Protein AF-A0A368VWM3-F1 (afdb_monomer)

Mean predicted aligned error: 5.72 Å

Structure (mmCIF, N/CA/C/O backbone):
data_AF-A0A368VWM3-F1
#
_entry.id   AF-A0A368VWM3-F1
#
loop_
_atom_site.group_PDB
_atom_site.id
_atom_site.type_symbol
_atom_site.label_atom_id
_atom_site.label_alt_id
_atom_site.label_comp_id
_atom_site.label_asym_id
_atom_site.label_entity_id
_atom_site.label_seq_id
_atom_site.pdbx_PDB_ins_code
_atom_site.Cartn_x
_atom_site.Cartn_y
_atom_site.Cartn_z
_atom_site.occupancy
_atom_site.B_iso_or_equiv
_atom_site.auth_seq_id
_atom_site.auth_comp_id
_atom_site.auth_asym_id
_atom_site.auth_atom_id
_atom_site.pdbx_PDB_model_num
ATOM 1 N N . MET A 1 1 ? 3.364 11.013 8.608 1.00 69.44 1 MET A N 1
ATOM 2 C CA . MET A 1 1 ? 2.633 11.206 7.329 1.00 69.44 1 MET A CA 1
ATOM 3 C C . MET A 1 1 ? 2.176 9.894 6.671 1.00 69.44 1 MET A C 1
ATOM 5 O O . MET A 1 1 ? 0.974 9.680 6.634 1.00 69.44 1 MET A O 1
ATOM 9 N N . PHE A 1 2 ? 3.049 8.996 6.172 1.00 81.00 2 PHE A N 1
ATOM 10 C CA . PHE A 1 2 ? 2.590 7.746 5.512 1.00 81.00 2 PHE A CA 1
ATOM 11 C C . PHE A 1 2 ? 1.996 6.714 6.492 1.00 81.00 2 PHE A C 1
ATOM 13 O O . PHE A 1 2 ? 0.833 6.351 6.344 1.00 81.00 2 PHE A O 1
ATOM 20 N N . CYS A 1 3 ? 2.748 6.321 7.529 1.00 81.50 3 CYS A N 1
ATOM 21 C CA . CYS A 1 3 ? 2.282 5.403 8.585 1.00 81.50 3 CYS A CA 1
ATOM 22 C C . CYS A 1 3 ? 0.964 5.877 9.225 1.00 81.50 3 CYS A C 1
ATOM 24 O O . CYS A 1 3 ? -0.022 5.151 9.287 1.00 81.50 3 CYS A O 1
ATOM 26 N N . GLU A 1 4 ? 0.920 7.153 9.604 1.00 84.25 4 GLU A N 1
ATOM 27 C CA . GLU A 1 4 ? -0.262 7.809 10.170 1.00 84.25 4 GLU A CA 1
ATOM 28 C C . GLU A 1 4 ? -1.488 7.750 9.243 1.00 84.25 4 GLU A C 1
ATOM 30 O O . GLU A 1 4 ? -2.603 7.520 9.707 1.00 84.25 4 GLU A O 1
ATOM 35 N N . THR A 1 5 ? -1.304 7.914 7.927 1.00 88.56 5 THR A N 1
ATOM 36 C CA . THR A 1 5 ? -2.409 7.806 6.958 1.00 88.56 5 THR A CA 1
ATOM 37 C C . THR A 1 5 ? -2.961 6.385 6.922 1.00 88.56 5 THR A C 1
ATOM 39 O O . THR A 1 5 ? -4.177 6.201 6.918 1.00 88.56 5 THR A O 1
ATOM 42 N N . ILE A 1 6 ? -2.094 5.370 6.940 1.00 87.62 6 ILE A N 1
ATOM 43 C CA . ILE A 1 6 ? -2.530 3.971 6.985 1.00 87.62 6 ILE A CA 1
ATOM 44 C C . ILE A 1 6 ? -3.352 3.720 8.252 1.00 87.62 6 ILE A C 1
ATOM 46 O O . ILE A 1 6 ? -4.493 3.274 8.149 1.00 87.62 6 ILE A O 1
ATOM 50 N N . GLN A 1 7 ? -2.823 4.076 9.422 1.00 83.62 7 GLN A N 1
ATOM 51 C CA . GLN A 1 7 ? -3.473 3.796 10.705 1.00 83.62 7 GLN A CA 1
ATOM 52 C C . GLN A 1 7 ? -4.787 4.568 10.894 1.00 83.62 7 GLN A C 1
ATOM 54 O O . GL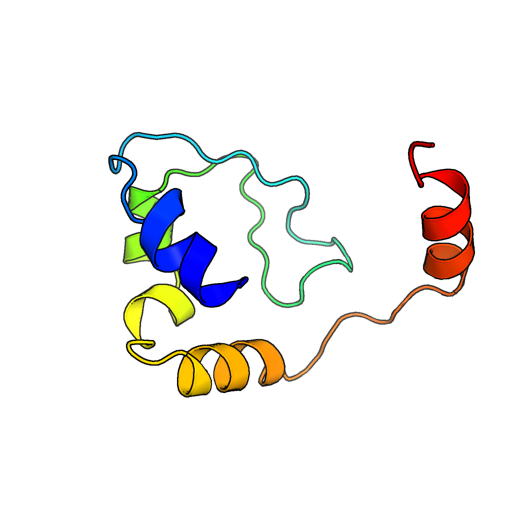N A 1 7 ? -5.793 3.995 11.302 1.00 83.62 7 GLN A O 1
ATOM 59 N N . THR A 1 8 ? -4.811 5.862 10.567 1.00 85.94 8 THR A N 1
ATOM 60 C CA . THR A 1 8 ? -5.961 6.728 10.887 1.00 85.94 8 THR A CA 1
ATOM 61 C C . THR A 1 8 ? -6.988 6.836 9.764 1.00 85.94 8 THR A C 1
ATOM 63 O O . THR A 1 8 ? -8.164 7.083 10.039 1.00 85.94 8 THR A O 1
ATOM 66 N N . LYS A 1 9 ? -6.583 6.676 8.496 1.00 89.75 9 LYS A N 1
ATOM 67 C CA . LYS A 1 9 ? -7.470 6.860 7.333 1.00 89.75 9 LYS A CA 1
ATOM 68 C C . LYS A 1 9 ? -7.862 5.553 6.665 1.00 89.75 9 LYS A C 1
ATOM 70 O O . LYS A 1 9 ? -9.014 5.430 6.273 1.00 89.75 9 LYS A O 1
ATOM 75 N N . LEU A 1 10 ? -6.931 4.612 6.492 1.00 88.88 10 LEU A N 1
ATOM 76 C CA . LEU A 1 10 ? -7.219 3.360 5.780 1.00 88.88 10 LEU A CA 1
ATOM 77 C C . LEU A 1 10 ? -7.736 2.276 6.724 1.00 88.88 10 LEU A C 1
ATOM 79 O O . LEU A 1 10 ? -8.751 1.651 6.432 1.00 88.88 10 LEU A O 1
ATOM 83 N N . LEU A 1 11 ? -7.084 2.074 7.870 1.00 87.62 11 LEU A N 1
ATOM 84 C CA . LEU A 1 11 ? -7.485 1.043 8.831 1.00 87.62 11 LEU A CA 1
ATOM 85 C C . LEU A 1 11 ? -8.752 1.396 9.615 1.00 87.62 11 LEU A C 1
ATOM 87 O O . LEU A 1 11 ? -9.378 0.485 10.154 1.00 87.62 11 LEU A O 1
ATOM 91 N N . SER A 1 12 ? -9.160 2.667 9.626 1.00 90.50 12 SER A N 1
ATOM 92 C CA . SER A 1 12 ? -10.444 3.114 10.181 1.00 90.50 12 SER A CA 1
ATOM 93 C C . SER A 1 12 ? -11.644 2.790 9.284 1.00 90.50 12 SER A C 1
ATOM 95 O O . SER A 1 12 ? -12.788 2.921 9.719 1.00 90.50 12 SER A O 1
ATOM 97 N N . LEU A 1 13 ? -11.411 2.347 8.043 1.00 94.56 13 LEU A N 1
ATOM 98 C CA . LEU A 1 13 ? -12.478 1.941 7.136 1.00 94.56 13 LEU A CA 1
ATOM 99 C C . LEU A 1 13 ? -13.045 0.558 7.513 1.00 94.56 13 LEU A C 1
ATOM 101 O O . LEU A 1 13 ? -12.313 -0.307 8.010 1.00 94.56 13 LEU A O 1
ATOM 105 N N . PRO A 1 14 ? -14.338 0.307 7.229 1.00 95.88 14 PRO A N 1
ATOM 106 C CA . PRO A 1 14 ? -14.948 -1.002 7.438 1.00 95.88 14 PRO A CA 1
ATOM 107 C C . PRO A 1 14 ? -14.276 -2.129 6.640 1.00 95.88 14 PRO A C 1
ATOM 109 O O . PRO A 1 14 ? -13.854 -1.943 5.501 1.00 95.88 14 PRO A O 1
ATOM 112 N N . ASP A 1 15 ? -14.278 -3.345 7.191 1.00 94.88 15 ASP A N 1
ATOM 113 C CA . ASP A 1 15 ? -13.633 -4.534 6.606 1.00 94.88 15 ASP A CA 1
ATOM 114 C C . ASP A 1 15 ? -14.081 -4.894 5.190 1.00 94.88 15 ASP A C 1
ATOM 116 O O . ASP A 1 15 ? -13.315 -5.504 4.439 1.00 94.88 15 ASP A O 1
ATOM 120 N N . HIS A 1 16 ? -15.325 -4.564 4.848 1.00 95.81 16 HIS A N 1
ATOM 121 C CA . HIS A 1 16 ? -15.930 -4.864 3.554 1.00 95.81 16 HIS A CA 1
ATOM 122 C C . HIS A 1 16 ? -15.533 -3.860 2.464 1.00 95.81 16 HIS A C 1
ATOM 124 O O . HIS A 1 16 ? -15.846 -4.085 1.296 1.00 95.81 16 HIS A O 1
ATOM 130 N N . VAL A 1 17 ? -14.860 -2.758 2.818 1.00 97.19 17 VAL A N 1
ATOM 131 C CA . VAL A 1 17 ? -14.403 -1.771 1.840 1.00 97.19 17 VAL A CA 1
ATOM 132 C C . VAL A 1 17 ? -13.363 -2.407 0.932 1.00 97.19 17 VAL A C 1
ATOM 134 O O . VAL A 1 17 ? -12.376 -2.989 1.389 1.00 97.19 17 VAL A O 1
ATOM 137 N N . GLN A 1 18 ? -13.604 -2.288 -0.369 1.00 95.94 18 GLN A N 1
ATOM 138 C CA . GLN A 1 18 ? -12.757 -2.866 -1.393 1.00 95.94 18 GLN A CA 1
ATOM 139 C C . GLN A 1 18 ? -11.572 -1.952 -1.697 1.00 95.94 18 GLN A C 1
ATOM 141 O O . GLN A 1 18 ? -11.707 -0.734 -1.796 1.00 95.94 18 GLN A O 1
ATOM 146 N N . VAL A 1 19 ? -10.404 -2.560 -1.857 1.00 94.38 19 VAL A N 1
ATOM 147 C CA . VAL A 1 19 ? -9.152 -1.886 -2.178 1.00 94.38 19 VAL A CA 1
ATOM 148 C C . VAL A 1 19 ? -8.701 -2.353 -3.556 1.00 94.38 19 VAL A C 1
ATOM 150 O O . VAL A 1 19 ? -8.583 -3.553 -3.816 1.00 94.38 19 VAL A O 1
ATOM 153 N N . TYR A 1 20 ? -8.444 -1.380 -4.426 1.00 94.75 20 TYR A N 1
ATOM 154 C CA . TYR A 1 20 ? -7.995 -1.576 -5.800 1.00 94.75 20 TYR A CA 1
ATOM 155 C C . TYR A 1 20 ? -6.572 -1.029 -5.941 1.00 94.75 20 TYR A C 1
ATOM 157 O O . TYR A 1 20 ? -6.396 0.182 -6.102 1.00 94.75 20 TYR A O 1
ATOM 165 N N . PRO A 1 21 ? -5.540 -1.880 -5.817 1.00 92.25 21 PRO A N 1
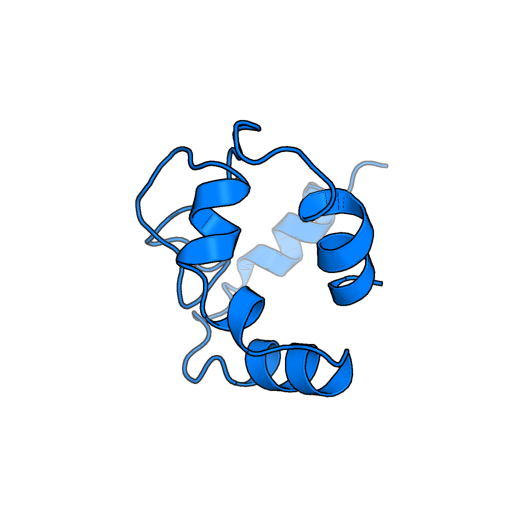ATOM 166 C CA . PRO A 1 21 ? -4.163 -1.430 -5.919 1.00 92.25 21 PRO A CA 1
ATOM 167 C C . PRO A 1 21 ? -3.809 -1.062 -7.366 1.00 92.25 21 PRO A C 1
ATOM 169 O O . PRO A 1 21 ? -4.209 -1.727 -8.318 1.00 92.25 21 PRO A O 1
ATOM 172 N N . THR A 1 22 ? -2.988 -0.027 -7.539 1.00 91.75 22 THR A N 1
ATOM 173 C CA . THR A 1 22 ? -2.499 0.411 -8.861 1.00 91.75 22 THR A CA 1
ATOM 174 C C . THR A 1 22 ? -1.525 -0.592 -9.492 1.00 91.75 22 THR A C 1
ATOM 176 O O . THR A 1 22 ? -1.293 -0.578 -10.700 1.00 91.75 22 THR A O 1
ATOM 179 N N . HIS A 1 23 ? -0.920 -1.452 -8.670 1.00 90.88 23 HIS A N 1
ATOM 180 C CA . HIS A 1 23 ? 0.099 -2.412 -9.069 1.00 90.88 23 HIS A CA 1
ATOM 181 C C . HIS A 1 23 ? -0.083 -3.743 -8.340 1.00 90.88 23 HIS A C 1
ATOM 183 O O . HIS A 1 23 ? -0.504 -3.776 -7.188 1.00 90.88 23 HIS A O 1
ATOM 189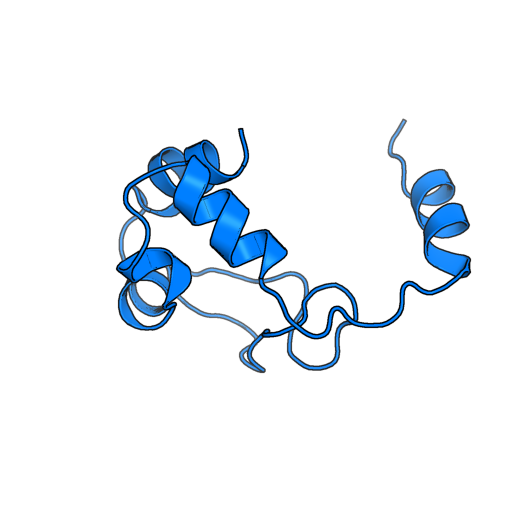 N N . VAL A 1 24 ? 0.296 -4.827 -9.012 1.00 90.44 24 VAL A N 1
ATOM 190 C CA . VAL A 1 24 ? 0.276 -6.202 -8.497 1.00 90.44 24 VAL A CA 1
ATOM 191 C C . VAL A 1 24 ? 1.630 -6.872 -8.749 1.00 90.44 24 VAL A C 1
ATOM 193 O O . VAL A 1 24 ? 2.547 -6.238 -9.286 1.00 90.44 24 VAL A O 1
ATOM 196 N N . ALA A 1 25 ? 1.756 -8.142 -8.359 1.00 89.25 25 ALA A N 1
ATOM 197 C CA . ALA A 1 25 ? 2.932 -8.981 -8.582 1.00 89.25 25 ALA A CA 1
ATOM 198 C C . ALA A 1 25 ? 3.567 -8.766 -9.972 1.00 89.25 25 ALA A C 1
ATOM 200 O O . ALA A 1 25 ? 2.882 -8.779 -10.995 1.00 89.25 25 ALA A O 1
ATOM 201 N N . GLY A 1 26 ? 4.887 -8.561 -9.988 1.00 85.50 26 GLY A N 1
ATOM 202 C CA . GLY A 1 26 ? 5.667 -8.238 -11.189 1.00 85.50 26 GLY A CA 1
ATOM 203 C C . GLY A 1 26 ? 5.934 -6.743 -11.393 1.00 85.50 26 GLY A C 1
ATOM 204 O O . GLY A 1 26 ? 6.803 -6.384 -12.185 1.00 85.50 26 GLY A O 1
ATOM 205 N N . SER A 1 27 ? 5.249 -5.855 -10.663 1.00 86.06 27 SER A N 1
ATOM 206 C CA . SER A 1 27 ? 5.592 -4.432 -10.665 1.00 86.06 27 SER A CA 1
ATOM 207 C C . SER A 1 27 ? 6.881 -4.159 -9.891 1.00 86.06 27 SER A C 1
ATOM 209 O O . SER A 1 27 ? 7.084 -4.650 -8.786 1.00 86.06 27 SER A O 1
ATOM 211 N N . LEU A 1 28 ? 7.723 -3.285 -10.441 1.00 85.38 28 LEU A N 1
ATOM 212 C CA . LEU A 1 28 ? 8.931 -2.798 -9.774 1.00 85.38 28 LEU A CA 1
ATOM 213 C C . LEU A 1 28 ? 8.618 -1.753 -8.684 1.00 85.38 28 LEU A C 1
ATOM 215 O O . LEU A 1 28 ? 9.526 -1.251 -8.039 1.00 85.38 28 LEU A O 1
ATOM 219 N N . CYS A 1 29 ? 7.352 -1.389 -8.465 1.00 82.81 29 CYS A N 1
ATOM 220 C CA . CYS A 1 29 ? 6.970 -0.421 -7.431 1.00 82.81 29 CYS A CA 1
ATOM 221 C C . CYS A 1 29 ? 6.875 -1.028 -6.016 1.00 82.81 29 CYS A C 1
ATOM 223 O O . CYS A 1 29 ? 6.665 -0.281 -5.065 1.00 82.81 29 CYS A O 1
ATOM 225 N N . GLY A 1 30 ? 7.014 -2.350 -5.855 1.00 76.56 30 GLY A N 1
ATOM 226 C CA . GLY A 1 30 ? 6.965 -3.015 -4.550 1.00 76.56 30 GLY A CA 1
ATOM 227 C C . GLY A 1 30 ? 7.676 -4.367 -4.564 1.00 76.56 30 GLY A C 1
ATOM 228 O O . GLY A 1 30 ? 7.592 -5.098 -5.544 1.00 76.56 30 GLY A O 1
ATOM 229 N N . GLY A 1 31 ? 8.390 -4.696 -3.483 1.00 73.69 31 GLY A N 1
ATOM 230 C CA . GLY A 1 31 ? 9.155 -5.949 -3.389 1.00 73.69 31 GLY A CA 1
ATOM 231 C C . GLY A 1 31 ? 8.323 -7.174 -2.996 1.00 73.69 31 GLY A C 1
ATOM 232 O O . GLY A 1 31 ? 8.664 -8.285 -3.383 1.00 73.69 31 GLY A O 1
ATOM 233 N N . ASN A 1 32 ? 7.220 -6.983 -2.263 1.00 78.56 32 ASN A N 1
ATOM 234 C CA . ASN A 1 32 ? 6.352 -8.065 -1.791 1.00 78.56 32 ASN A CA 1
ATOM 235 C C . ASN A 1 32 ? 4.870 -7.719 -2.019 1.00 78.56 32 ASN A C 1
ATOM 237 O O . ASN A 1 32 ? 4.144 -7.372 -1.093 1.00 78.56 32 ASN A O 1
ATOM 241 N N . ILE A 1 33 ? 4.446 -7.739 -3.285 1.00 84.50 33 ILE A N 1
ATOM 242 C CA . ILE A 1 33 ? 3.077 -7.416 -3.719 1.00 84.50 33 ILE A CA 1
ATOM 243 C C . ILE A 1 33 ? 2.383 -8.659 -4.273 1.00 84.50 33 ILE A C 1
ATOM 245 O O . ILE A 1 33 ? 2.940 -9.385 -5.097 1.00 84.50 33 ILE A O 1
ATOM 249 N N . GLY A 1 34 ? 1.148 -8.894 -3.828 1.00 86.19 34 GLY A N 1
ATOM 250 C CA . GLY A 1 34 ? 0.331 -10.024 -4.270 1.00 86.19 34 GLY A CA 1
ATOM 251 C C . GLY A 1 34 ? -0.176 -9.889 -5.711 1.00 86.19 34 GLY A C 1
ATOM 252 O O . GLY A 1 34 ? -0.162 -8.813 -6.304 1.00 86.19 34 GLY A O 1
ATOM 253 N N . SER A 1 35 ? -0.663 -10.992 -6.283 1.00 90.38 35 SER A N 1
ATOM 254 C CA . SER A 1 35 ? -1.207 -11.061 -7.653 1.00 90.38 35 SER A CA 1
ATOM 255 C C . SER A 1 35 ? -2.699 -10.710 -7.766 1.00 90.38 35 SER A C 1
ATOM 257 O O . SER A 1 35 ? -3.254 -10.710 -8.863 1.00 90.38 35 SER A O 1
ATOM 259 N N . ARG A 1 36 ? -3.375 -10.433 -6.644 1.00 91.25 36 ARG A N 1
ATOM 260 C CA . ARG A 1 36 ? -4.819 -10.153 -6.607 1.00 91.25 36 ARG A CA 1
ATOM 261 C C . ARG A 1 36 ? -5.113 -8.756 -7.159 1.00 91.25 36 ARG A C 1
ATOM 263 O O . ARG A 1 36 ? -4.511 -7.785 -6.720 1.00 91.25 36 ARG A O 1
ATOM 270 N N . LEU A 1 37 ? -6.084 -8.661 -8.068 1.00 92.12 37 LEU A N 1
ATOM 271 C CA . LEU A 1 37 ? -6.511 -7.395 -8.688 1.00 92.12 37 LEU A CA 1
ATOM 272 C C . LEU A 1 37 ? -7.351 -6.509 -7.754 1.00 92.12 37 LEU A C 1
ATOM 274 O O . LEU A 1 37 ? -7.446 -5.303 -7.958 1.00 92.12 37 LEU A O 1
ATOM 278 N N . SER A 1 38 ? -7.967 -7.108 -6.738 1.00 93.75 38 SER A N 1
ATOM 279 C CA . SER A 1 38 ? -8.727 -6.409 -5.707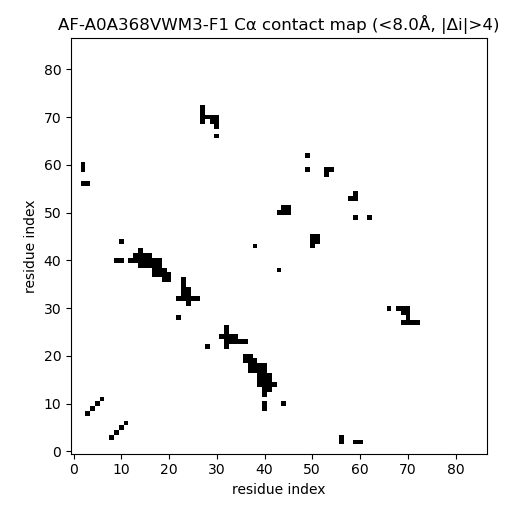 1.00 93.75 38 SER A CA 1
ATOM 280 C C . SER A 1 38 ? -8.697 -7.207 -4.412 1.00 93.75 38 SER A C 1
ATOM 282 O O . SER A 1 38 ? -8.697 -8.441 -4.438 1.00 93.75 38 SER A O 1
ATOM 284 N N . ILE A 1 39 ? -8.735 -6.502 -3.294 1.00 94.25 39 ILE A N 1
ATOM 285 C CA . ILE A 1 39 ? -8.768 -7.047 -1.932 1.00 94.25 39 ILE A CA 1
ATOM 286 C C . ILE A 1 39 ? -9.756 -6.226 -1.097 1.00 94.25 39 ILE A C 1
ATOM 288 O O . ILE A 1 39 ? -10.433 -5.349 -1.631 1.00 94.25 39 ILE A O 1
ATOM 292 N N . THR A 1 40 ? -9.848 -6.479 0.206 1.00 95.56 40 THR A N 1
ATOM 293 C CA . THR A 1 40 ? -10.590 -5.608 1.125 1.00 95.56 40 THR A CA 1
ATOM 294 C C . THR A 1 40 ? -9.704 -5.121 2.261 1.00 95.56 40 THR A C 1
ATOM 296 O O . THR A 1 40 ? -8.664 -5.717 2.546 1.00 95.56 40 THR A O 1
ATOM 299 N N . VAL A 1 41 ? -10.133 -4.058 2.941 1.00 93.75 41 VAL A N 1
ATOM 300 C CA . VAL A 1 41 ? -9.440 -3.541 4.132 1.00 93.75 41 VAL A CA 1
ATOM 301 C C . VAL A 1 41 ? -9.319 -4.630 5.201 1.00 93.75 41 VAL A C 1
ATOM 303 O O . VAL A 1 41 ? -8.250 -4.815 5.778 1.00 93.75 41 VAL A O 1
ATOM 306 N N . GLY A 1 42 ? -10.383 -5.410 5.420 1.00 92.81 42 GLY A N 1
ATOM 307 C CA . GLY A 1 42 ? -10.361 -6.504 6.390 1.00 92.81 42 GLY A CA 1
ATOM 308 C C . GLY A 1 42 ? -9.413 -7.639 5.998 1.00 92.81 42 GLY A C 1
ATOM 309 O O . GLY A 1 42 ? -8.800 -8.247 6.872 1.00 92.81 42 GLY A O 1
ATOM 310 N N . PHE A 1 43 ? -9.276 -7.926 4.698 1.00 92.94 43 PHE A N 1
ATOM 311 C CA . PHE A 1 43 ? -8.306 -8.906 4.209 1.00 92.94 43 PHE A CA 1
ATOM 312 C C . PHE A 1 43 ? -6.883 -8.467 4.558 1.00 92.94 43 PHE A C 1
ATOM 314 O O . PHE A 1 43 ? -6.196 -9.189 5.274 1.00 92.94 43 PHE A O 1
ATOM 321 N N . GLU A 1 44 ? -6.491 -7.256 4.156 1.00 91.62 44 GLU A N 1
ATOM 322 C CA . GLU A 1 44 ? -5.147 -6.736 4.425 1.00 91.62 44 GLU A CA 1
ATOM 323 C C . GLU A 1 44 ? -4.851 -6.650 5.921 1.00 91.62 44 GLU A C 1
ATOM 325 O O . GLU A 1 44 ? -3.782 -7.071 6.347 1.00 91.62 44 GLU A O 1
ATOM 330 N N . ARG A 1 45 ? -5.813 -6.222 6.749 1.00 88.81 45 ARG A N 1
ATOM 331 C CA . ARG A 1 45 ? -5.622 -6.168 8.207 1.00 88.81 45 ARG A CA 1
ATOM 332 C C . ARG A 1 45 ? -5.284 -7.533 8.820 1.00 88.81 45 ARG A C 1
ATOM 334 O O . ARG A 1 45 ? -4.582 -7.588 9.819 1.00 88.81 45 ARG A O 1
ATOM 341 N N . ARG A 1 46 ? -5.795 -8.630 8.250 1.00 89.62 46 ARG A N 1
ATOM 342 C CA . ARG A 1 46 ? -5.568 -9.992 8.761 1.00 89.62 46 ARG A CA 1
ATOM 343 C C . ARG A 1 46 ? -4.345 -10.674 8.162 1.00 89.62 46 ARG A C 1
ATOM 345 O O . ARG A 1 46 ? -3.780 -11.549 8.806 1.00 89.62 46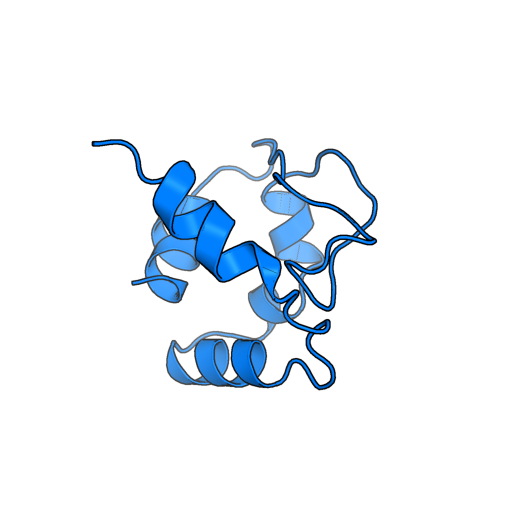 ARG A O 1
ATOM 352 N N . THR A 1 47 ? -3.987 -10.351 6.922 1.00 89.94 47 THR A N 1
ATOM 353 C CA . THR A 1 47 ? -2.959 -11.096 6.179 1.00 89.94 47 THR A CA 1
ATOM 354 C C . THR A 1 47 ? -1.654 -10.339 6.001 1.00 89.94 47 THR A C 1
ATOM 356 O O . THR A 1 47 ? -0.661 -10.952 5.617 1.00 89.94 47 THR A O 1
ATOM 359 N N . ASN A 1 48 ? -1.642 -9.025 6.216 1.00 88.12 48 ASN A N 1
ATOM 360 C CA . ASN A 1 48 ? -0.455 -8.209 6.027 1.00 88.12 48 ASN A CA 1
ATOM 361 C C . ASN A 1 48 ? 0.371 -8.177 7.327 1.00 88.12 48 ASN A C 1
ATOM 363 O O . ASN A 1 48 ? -0.083 -7.582 8.307 1.00 88.12 48 ASN A O 1
ATOM 367 N N . PRO A 1 49 ? 1.575 -8.779 7.352 1.00 82.56 49 PRO A N 1
ATOM 368 C CA . PRO A 1 49 ? 2.382 -8.870 8.569 1.00 82.56 49 PRO A CA 1
ATOM 369 C C . PRO A 1 49 ? 2.791 -7.489 9.094 1.00 82.56 49 PRO A C 1
ATOM 371 O O . PRO A 1 49 ? 2.759 -7.257 10.296 1.00 82.56 49 PRO A O 1
ATOM 374 N N . ILE A 1 50 ? 3.040 -6.526 8.199 1.00 82.81 50 ILE A N 1
ATOM 375 C CA . ILE A 1 50 ? 3.410 -5.153 8.577 1.00 82.81 50 ILE A CA 1
ATOM 376 C C . ILE A 1 50 ? 2.254 -4.461 9.313 1.00 82.81 50 ILE A C 1
ATOM 378 O O . ILE A 1 50 ? 2.482 -3.620 10.171 1.00 82.81 50 ILE A O 1
ATOM 382 N N . LEU A 1 51 ? 0.999 -4.801 8.999 1.00 82.62 51 LEU A N 1
ATOM 383 C CA . LEU A 1 51 ? -0.164 -4.232 9.689 1.00 82.62 51 LEU A CA 1
ATOM 384 C C . LEU A 1 51 ? -0.466 -4.927 11.022 1.00 82.62 51 LEU A C 1
ATOM 386 O O . LEU A 1 51 ? -1.195 -4.360 11.830 1.00 82.62 51 LEU A O 1
ATOM 390 N N . ALA A 1 52 ? 0.049 -6.141 11.230 1.00 76.31 52 ALA A N 1
ATOM 391 C CA . ALA A 1 52 ? -0.164 -6.921 12.445 1.00 76.31 52 ALA A CA 1
ATOM 392 C C . ALA A 1 52 ? 0.925 -6.693 13.505 1.00 76.31 52 ALA A C 1
ATOM 394 O O . ALA A 1 52 ? 0.640 -6.818 14.690 1.00 76.31 52 ALA A O 1
ATOM 395 N N . GLU A 1 53 ? 2.156 -6.387 13.086 1.00 68.25 53 GLU A N 1
ATOM 396 C CA . GLU A 1 53 ? 3.338 -6.352 13.963 1.00 68.25 53 GLU A CA 1
ATOM 397 C C . GLU A 1 53 ? 3.762 -4.939 14.386 1.00 68.25 53 GLU A C 1
ATOM 399 O O . GLU A 1 53 ? 4.686 -4.792 15.181 1.00 68.25 53 GLU A O 1
ATOM 404 N N . VAL A 1 54 ? 3.124 -3.894 13.852 1.00 67.88 54 VAL A N 1
ATOM 405 C CA . VAL A 1 54 ? 3.631 -2.526 13.968 1.00 67.88 54 VAL A CA 1
ATOM 406 C C . VAL A 1 54 ? 2.685 -1.618 14.747 1.00 67.88 54 VAL A C 1
ATOM 408 O O . VAL A 1 54 ? 1.685 -1.133 14.211 1.00 67.88 54 VAL A O 1
ATOM 411 N N . ASP A 1 55 ? 3.081 -1.304 15.980 1.00 68.44 55 ASP A N 1
ATOM 412 C CA . ASP A 1 55 ? 2.367 -0.382 16.871 1.00 68.44 55 ASP A CA 1
ATOM 413 C C . ASP A 1 55 ? 3.005 1.018 16.920 1.00 68.44 55 ASP A C 1
ATOM 415 O O . ASP A 1 55 ? 2.341 1.996 17.277 1.00 68.44 55 ASP A O 1
ATOM 419 N N . SER A 1 56 ? 4.272 1.159 16.508 1.00 76.75 56 SER A N 1
ATOM 420 C CA . SER A 1 56 ? 4.981 2.444 16.477 1.00 76.75 56 SER A CA 1
ATOM 421 C C . SER A 1 56 ? 5.389 2.886 15.067 1.00 76.75 56 SER A C 1
ATOM 423 O O . SER A 1 56 ? 5.632 2.086 14.162 1.00 76.75 56 SER A O 1
ATOM 425 N N . GLN A 1 57 ? 5.500 4.204 14.863 1.00 78.94 57 GLN A N 1
ATOM 426 C CA . GLN A 1 57 ? 5.953 4.762 13.584 1.00 78.94 57 GLN A CA 1
ATOM 427 C C . GLN A 1 57 ? 7.384 4.321 13.232 1.00 78.94 57 GLN A C 1
ATOM 429 O O . GLN A 1 57 ? 7.688 4.135 12.054 1.00 78.94 57 GLN A O 1
ATOM 434 N N . ASP A 1 58 ? 8.254 4.163 14.229 1.00 82.12 58 ASP A N 1
ATOM 435 C CA . ASP A 1 58 ? 9.659 3.816 14.007 1.00 82.12 58 ASP A CA 1
ATOM 436 C C . ASP A 1 58 ? 9.816 2.353 13.576 1.00 82.12 58 ASP A C 1
ATOM 438 O O . ASP A 1 58 ? 10.555 2.075 12.631 1.00 82.12 58 ASP A O 1
ATOM 442 N N . GLU A 1 59 ? 9.049 1.434 14.170 1.00 81.56 59 GLU A N 1
ATOM 443 C CA . GLU A 1 59 ? 8.962 0.039 13.712 1.00 81.56 59 GLU A CA 1
ATOM 444 C C . GLU A 1 59 ? 8.383 -0.046 12.297 1.00 81.56 59 GLU A C 1
ATOM 446 O O . GLU A 1 59 ? 8.905 -0.782 11.461 1.00 81.56 59 GLU A O 1
ATOM 451 N N . PHE A 1 60 ? 7.378 0.779 11.977 1.00 80.88 60 PHE A N 1
ATOM 452 C CA . PHE A 1 60 ? 6.800 0.834 10.632 1.00 80.88 60 PHE A CA 1
ATOM 453 C C . PHE A 1 60 ? 7.833 1.212 9.576 1.00 80.88 60 PHE A C 1
ATOM 455 O O . PHE A 1 60 ? 7.916 0.605 8.504 1.00 80.88 60 PHE A O 1
ATOM 462 N N . VAL A 1 61 ? 8.607 2.258 9.866 1.00 82.06 61 VAL A N 1
ATOM 463 C CA . VAL A 1 61 ? 9.676 2.724 8.984 1.00 82.06 61 VAL A CA 1
ATOM 464 C C . VAL A 1 61 ? 10.766 1.662 8.888 1.00 82.06 61 VAL A C 1
ATOM 466 O O . VAL A 1 61 ? 11.224 1.386 7.779 1.00 82.06 61 VAL A O 1
ATOM 469 N N . GLY A 1 62 ? 11.127 1.036 10.010 1.00 82.50 62 GLY A N 1
ATOM 470 C CA . GLY A 1 62 ? 12.059 -0.085 10.065 1.00 82.50 62 GLY A CA 1
ATOM 471 C C . GLY A 1 62 ? 11.659 -1.205 9.110 1.00 82.50 62 GLY A C 1
ATOM 472 O O . GLY A 1 62 ? 12.428 -1.526 8.206 1.00 82.50 62 GLY A O 1
ATOM 473 N N . GLU A 1 63 ? 10.436 -1.722 9.232 1.00 80.25 63 GLU A N 1
ATOM 474 C CA . GLU A 1 63 ? 9.923 -2.808 8.389 1.00 80.25 63 GLU A CA 1
ATOM 475 C C . GLU A 1 63 ? 9.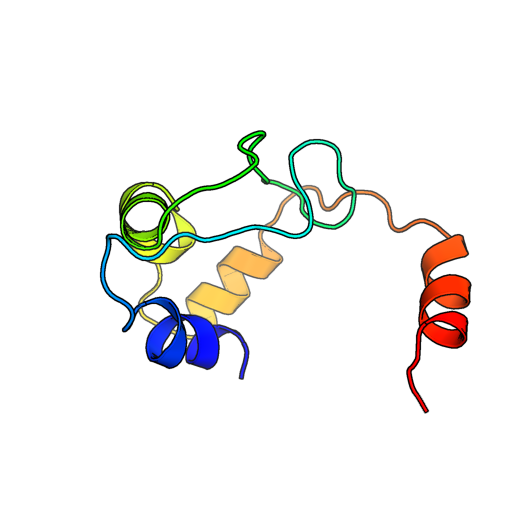779 -2.411 6.914 1.00 80.25 63 GLU A C 1
ATOM 477 O O . GLU A 1 63 ? 10.138 -3.181 6.021 1.00 80.25 63 GLU A O 1
ATOM 482 N N . CYS A 1 64 ? 9.350 -1.178 6.618 1.00 77.06 64 CYS A N 1
ATOM 483 C CA . CYS A 1 64 ? 9.302 -0.687 5.237 1.00 77.06 64 CYS A CA 1
ATOM 484 C C . CYS A 1 64 ? 10.691 -0.614 4.588 1.00 77.06 64 CYS A C 1
ATOM 486 O O . CYS A 1 64 ? 10.832 -0.880 3.393 1.00 77.06 64 CYS A O 1
ATOM 488 N N . LEU A 1 65 ? 11.718 -0.243 5.354 1.00 77.00 65 LEU A N 1
ATOM 489 C CA . LEU A 1 65 ? 13.102 -0.195 4.881 1.00 77.00 65 LEU A CA 1
ATOM 490 C C . LEU A 1 65 ? 13.759 -1.582 4.866 1.00 77.00 65 LEU A C 1
ATOM 492 O O . LEU A 1 65 ? 14.703 -1.794 4.107 1.00 77.00 65 LEU A O 1
ATOM 496 N N . ARG A 1 66 ? 13.236 -2.539 5.644 1.00 72.75 66 ARG A N 1
ATOM 497 C CA . ARG A 1 66 ? 13.722 -3.923 5.742 1.00 72.75 66 ARG A CA 1
ATOM 498 C C . ARG A 1 66 ? 13.427 -4.786 4.519 1.00 72.75 66 ARG A C 1
ATOM 500 O O . ARG A 1 66 ? 13.805 -5.956 4.508 1.00 72.75 66 ARG A O 1
ATOM 507 N N . LEU A 1 67 ? 12.758 -4.253 3.492 1.00 64.25 67 LEU A N 1
ATOM 508 C CA . LEU A 1 67 ? 12.580 -4.922 2.203 1.00 64.25 67 LEU A CA 1
ATOM 509 C C . LEU A 1 67 ? 13.960 -5.314 1.644 1.00 64.25 67 LEU A C 1
ATOM 511 O O . LEU A 1 67 ? 14.624 -4.523 0.986 1.00 64.25 67 LEU A O 1
ATOM 515 N N . ASN A 1 68 ? 14.382 -6.556 1.915 1.00 60.00 68 ASN A N 1
ATOM 516 C CA . ASN A 1 68 ? 15.754 -7.048 1.718 1.00 60.00 68 ASN A CA 1
ATOM 517 C C . ASN A 1 68 ? 16.203 -7.094 0.246 1.00 60.00 68 ASN A C 1
ATOM 519 O O . ASN A 1 68 ? 17.361 -7.393 -0.034 1.00 60.00 68 ASN A O 1
ATOM 523 N N . ASN A 1 69 ? 15.298 -6.839 -0.699 1.00 63.88 69 ASN A N 1
ATOM 524 C CA . ASN A 1 69 ? 15.595 -6.849 -2.124 1.00 63.88 69 ASN A CA 1
ATOM 525 C C . ASN A 1 69 ? 14.605 -5.957 -2.891 1.00 63.88 69 ASN A C 1
ATOM 527 O O . ASN A 1 69 ? 13.678 -6.470 -3.528 1.00 63.88 69 ASN A O 1
ATOM 531 N N . PRO A 1 70 ? 14.726 -4.620 -2.799 1.00 71.38 70 PRO A N 1
ATOM 532 C CA . PRO A 1 70 ? 13.877 -3.756 -3.591 1.00 71.38 70 PRO A CA 1
ATOM 533 C C . PRO A 1 70 ? 14.167 -4.003 -5.082 1.00 71.38 70 PRO A C 1
ATOM 535 O O . PRO A 1 70 ? 15.328 -4.147 -5.475 1.00 71.38 70 PRO A O 1
ATOM 538 N N . PRO A 1 71 ? 13.131 -4.064 -5.930 1.00 76.25 71 PRO A N 1
ATOM 539 C CA . PRO A 1 71 ? 13.312 -4.181 -7.371 1.00 76.25 71 PRO A CA 1
ATOM 540 C C . PRO A 1 71 ? 14.196 -3.052 -7.920 1.00 76.25 71 PRO A C 1
ATOM 542 O O . PRO A 1 71 ? 14.179 -1.921 -7.427 1.00 76.25 71 PRO A O 1
ATOM 545 N N . ALA A 1 72 ? 14.959 -3.357 -8.972 1.00 83.25 72 ALA A N 1
ATOM 546 C CA . ALA A 1 72 ? 15.843 -2.386 -9.604 1.00 83.25 72 ALA A CA 1
ATOM 547 C C . ALA A 1 72 ? 15.058 -1.155 -10.073 1.00 83.25 72 ALA A C 1
ATOM 549 O O . ALA A 1 72 ? 14.034 -1.287 -10.743 1.00 83.25 72 ALA A O 1
ATOM 550 N N . ILE A 1 73 ? 15.571 0.038 -9.760 1.00 86.31 73 ILE A N 1
ATOM 551 C CA . ILE A 1 73 ? 14.980 1.313 -10.176 1.00 86.31 73 ILE A CA 1
ATOM 552 C C . ILE A 1 73 ? 15.298 1.540 -11.661 1.00 86.31 73 ILE A C 1
ATOM 554 O O . ILE A 1 73 ? 16.454 1.802 -12.008 1.00 86.31 73 ILE A O 1
ATOM 558 N N . PRO A 1 74 ? 14.308 1.501 -12.566 1.00 89.25 74 PRO A N 1
ATOM 559 C CA . PRO A 1 74 ? 14.546 1.732 -13.979 1.00 89.25 74 PRO A CA 1
ATOM 560 C C . PRO A 1 74 ? 14.972 3.182 -14.267 1.00 89.25 74 PRO A C 1
ATOM 562 O O . PRO A 1 74 ? 14.323 4.124 -13.795 1.00 89.25 74 PRO A O 1
ATOM 565 N N . PRO A 1 75 ? 15.967 3.413 -15.14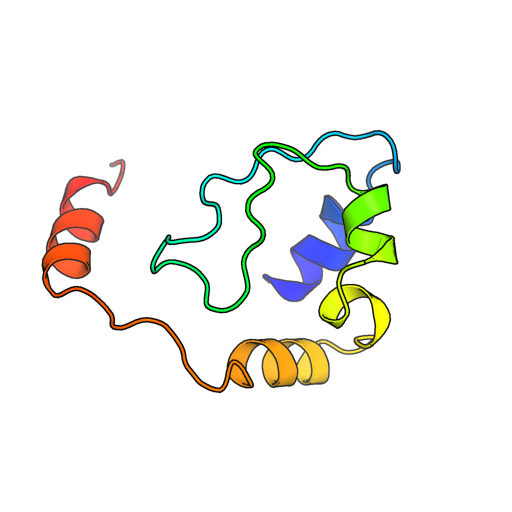7 1.00 90.19 75 PRO A N 1
ATOM 566 C CA . PRO A 1 75 ? 16.447 4.761 -15.474 1.00 90.19 75 PRO A CA 1
ATOM 567 C C . PRO A 1 75 ? 15.365 5.700 -16.032 1.00 90.19 75 PRO A C 1
ATOM 569 O O . PRO A 1 75 ? 15.461 6.926 -15.925 1.00 90.19 75 PRO A O 1
ATOM 572 N N . TYR A 1 76 ? 14.312 5.144 -16.642 1.00 90.88 76 TYR A N 1
ATOM 573 C CA . TYR A 1 76 ? 13.233 5.929 -17.236 1.00 90.88 76 TYR A CA 1
ATOM 574 C C . TYR A 1 76 ? 12.284 6.558 -16.203 1.00 90.88 76 TYR A C 1
ATOM 576 O O . TYR A 1 76 ? 11.602 7.525 -16.548 1.00 90.88 76 TYR A O 1
ATOM 584 N N . TRP A 1 77 ? 12.260 6.097 -14.945 1.00 91.50 77 TRP A N 1
ATOM 585 C CA . TRP A 1 77 ? 11.373 6.639 -13.904 1.00 91.50 77 TRP A CA 1
ATOM 586 C C . TRP A 1 77 ? 11.585 8.130 -13.655 1.00 91.50 77 TRP A C 1
ATOM 588 O O . TRP A 1 77 ? 10.619 8.869 -13.468 1.00 91.50 77 TRP A O 1
ATOM 598 N N . ARG A 1 78 ? 12.835 8.607 -13.728 1.00 88.94 78 ARG A N 1
ATOM 599 C CA . ARG A 1 78 ? 13.146 10.039 -13.610 1.00 88.94 78 ARG A CA 1
ATOM 600 C C . ARG A 1 78 ? 12.444 10.856 -14.698 1.00 88.94 78 ARG A C 1
ATOM 602 O O . ARG A 1 78 ? 11.861 11.891 -14.393 1.00 88.94 78 ARG A O 1
ATOM 609 N N . ARG A 1 79 ? 12.457 10.374 -15.947 1.00 91.56 79 ARG A N 1
ATOM 610 C CA . ARG A 1 79 ? 11.750 11.020 -17.069 1.00 91.56 79 ARG A CA 1
ATOM 611 C C . ARG A 1 79 ? 10.236 10.958 -16.880 1.00 91.56 79 ARG A C 1
ATOM 613 O O . ARG A 1 79 ? 9.550 11.947 -17.124 1.00 91.56 79 ARG A O 1
ATOM 620 N N . MET A 1 80 ? 9.728 9.817 -16.414 1.00 90.69 80 MET A N 1
ATOM 621 C CA . MET A 1 80 ? 8.301 9.616 -16.166 1.00 90.69 80 MET A CA 1
ATOM 622 C C . MET A 1 80 ? 7.775 10.578 -15.095 1.00 90.69 80 MET A C 1
ATOM 624 O O . MET A 1 80 ? 6.762 11.232 -15.316 1.00 90.69 80 MET A O 1
ATOM 628 N N . ARG A 1 81 ? 8.512 10.765 -13.991 1.00 88.06 81 ARG A N 1
ATOM 629 C CA . ARG A 1 81 ? 8.160 11.717 -12.925 1.00 88.06 81 ARG A CA 1
ATOM 630 C C . ARG A 1 81 ? 8.017 13.147 -13.443 1.00 88.06 81 ARG A C 1
ATOM 632 O O . ARG A 1 81 ? 7.093 13.840 -13.044 1.00 88.06 81 ARG A O 1
ATOM 639 N N . THR A 1 82 ? 8.906 13.588 -14.334 1.00 89.00 82 THR A N 1
ATOM 640 C CA . THR A 1 82 ? 8.814 14.926 -14.939 1.00 89.00 82 THR A CA 1
ATOM 641 C C . THR A 1 82 ? 7.604 15.052 -15.865 1.00 89.00 82 THR A C 1
ATOM 643 O O . THR A 1 82 ? 6.948 16.087 -15.861 1.00 89.00 82 THR A O 1
ATOM 646 N N . ARG A 1 83 ? 7.292 14.008 -16.642 1.00 86.50 83 ARG A N 1
ATOM 647 C CA . ARG A 1 83 ? 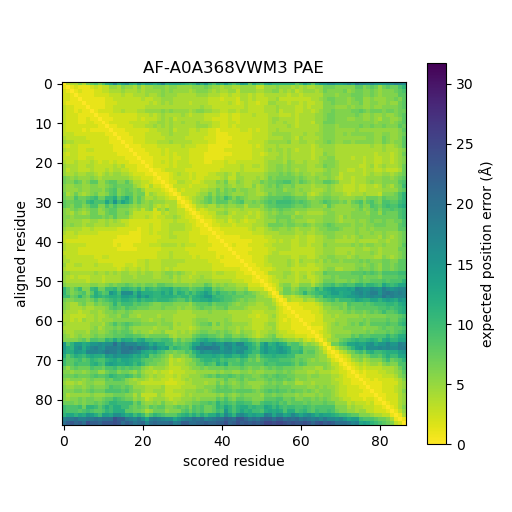6.217 14.031 -17.648 1.00 86.50 83 ARG A CA 1
ATOM 648 C C . ARG A 1 83 ? 4.817 13.864 -17.051 1.00 86.50 83 ARG A C 1
ATOM 650 O O . ARG A 1 83 ? 3.872 14.434 -17.578 1.00 86.50 83 ARG A O 1
ATOM 657 N N . CYS A 1 84 ? 4.692 13.098 -15.969 1.00 82.12 84 CYS A N 1
ATOM 658 C CA . CYS A 1 84 ? 3.427 12.823 -15.280 1.00 82.12 84 CYS A CA 1
ATOM 659 C C . CYS A 1 84 ? 3.149 13.784 -14.116 1.00 82.12 84 CYS A C 1
ATOM 661 O O . CYS A 1 84 ? 2.180 13.590 -13.385 1.00 82.12 84 CYS A O 1
ATOM 663 N N . ARG A 1 85 ? 3.988 14.806 -13.910 1.00 82.38 85 ARG A N 1
ATOM 664 C CA . ARG A 1 85 ? 3.710 15.846 -12.923 1.00 82.38 85 ARG A CA 1
ATOM 665 C C . ARG A 1 85 ? 2.561 16.700 -13.454 1.00 82.38 85 ARG A C 1
ATOM 667 O O . ARG A 1 85 ? 2.757 17.483 -14.380 1.00 82.38 85 ARG A O 1
ATOM 674 N N . VAL A 1 86 ? 1.370 16.499 -12.895 1.00 67.06 86 VAL A N 1
ATOM 675 C CA . VAL A 1 86 ? 0.216 17.372 -13.140 1.00 67.06 86 VAL A CA 1
ATOM 676 C C . VAL A 1 86 ? 0.633 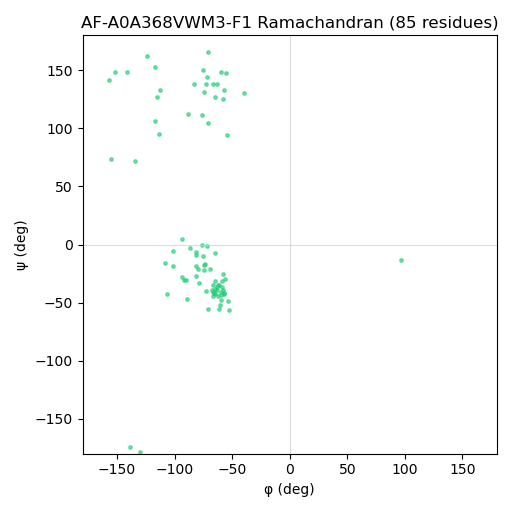18.783 -12.715 1.00 67.06 86 VAL A C 1
ATOM 678 O O . VAL A 1 86 ? 1.194 18.946 -11.627 1.00 67.06 86 VAL A O 1
ATOM 681 N N . ARG A 1 87 ? 0.492 19.750 -13.628 1.00 56.50 87 ARG A N 1
ATOM 682 C CA . ARG A 1 87 ? 0.732 21.169 -13.333 1.00 56.50 87 ARG A CA 1
ATOM 683 C C . ARG A 1 87 ? -0.291 21.682 -12.335 1.00 56.50 87 ARG A C 1
ATOM 685 O O . ARG A 1 87 ? -1.456 21.248 -12.445 1.00 56.50 87 ARG A O 1
#

Solvent-accessible surface area (backbone atoms only — not comparable to full-atom values): 5459 Å² total; per-residue (Å²): 112,70,67,54,42,46,60,68,61,52,65,66,46,59,47,83,44,73,42,73,65,96,69,37,53,90,41,63,89,50,69,88,49,59,77,64,75,61,53,28,45,41,52,47,57,73,70,35,63,73,65,67,75,47,90,46,69,66,54,44,51,48,57,67,68,57,54,90,62,65,50,77,81,61,82,61,52,66,57,46,56,67,72,69,53,79,128

Secondary structure (DSSP, 8-state):
-HHHHIIIIITTS-TT-EE--S--TT-TT-SS--S-S-EEHHHHHHH-HHHHH--SHHHHHHHHHT-SSPPP--TTHHHHHHHS---

Organism: NCBI:txid1500506

pLDDT: mean 84.5, std 8.91, range [56.5, 97.19]

Radius of gyration: 14.84 Å; Cα contacts (8 Å, |Δi|>4): 72; chains: 1; bounding box: 32×32×34 Å

InterPro domains:
  IPR036866 Ribonuclease Z/Hydroxyacylglutathione hydrolase-like [G3DSA:3.60.15.10] (1-86)

Foldseek 3Di:
DVVCCCVPPLLPDDQAAKDADPDAPPDLPDLDGHHDRMDGSNRCCPPPVLNVPDPDPVVNVVVRVVSVDRRDDDPCVVVVCVVPPDD

Sequence (87 aa):
MFCETIQTKLLSLPDHVQVYPTHVAGSLCGGNIGSRLSITVGFERRTNPILAEVDSQDEFVGECLRLNNPPAIPPYWRRMRTRCRVR

Nearest PDB structures (foldseek):
  3tp9-assembly1_B  TM=9.146E-01  e=3.442E-04  Alicyclobacillus acidocaldarius subsp. acidocaldarius DSM 446
  7d8n-assembly1_B  TM=3.628E-01  e=5.021E+00  Homo sapiens